Protein AF-A0A537H5M0-F1 (afdb_monomer_lite)

Radius of gyration: 16.13 Å; chains: 1; bounding box: 27×34×44 Å

Secondary structure (DSSP, 8-state):
-B-SS-B-HHHHHHHHHHHTT--PPTT-----EEEES-BPTT-HHHHHHTT-EEEE--HHHHHHHHHHHHTTS-TTTHHHHS--

Structure (mmCIF, N/CA/C/O backbone):
data_AF-A0A537H5M0-F1
#
_entry.id   AF-A0A537H5M0-F1
#
loop_
_atom_site.group_PDB
_atom_site.id
_atom_site.type_symbol
_atom_site.label_atom_id
_atom_site.label_alt_id
_atom_site.label_comp_id
_atom_site.label_asym_id
_atom_site.label_entity_id
_atom_site.label_seq_id
_atom_site.pdbx_PDB_ins_code
_atom_site.Cartn_x
_atom_site.Cartn_y
_atom_site.Cartn_z
_atom_site.occupancy
_atom_site.B_iso_or_equiv
_atom_site.auth_seq_id
_atom_site.auth_comp_id
_atom_site.auth_asym_id
_atom_site.auth_atom_id
_atom_site.pdbx_PDB_model_num
ATOM 1 N N . GLU A 1 1 ? -4.439 -3.219 -1.577 1.00 96.75 1 GLU A N 1
ATOM 2 C CA . GLU A 1 1 ? -4.227 -2.126 -2.553 1.00 96.75 1 GLU A CA 1
ATOM 3 C C . GLU A 1 1 ? -3.073 -2.488 -3.475 1.00 96.75 1 GLU A C 1
ATOM 5 O O . GLU A 1 1 ? -2.046 -2.915 -2.962 1.00 96.75 1 GLU A O 1
ATOM 10 N N . ILE A 1 2 ? -3.227 -2.362 -4.795 1.00 97.69 2 ILE A N 1
ATOM 11 C CA . ILE A 1 2 ? -2.193 -2.741 -5.776 1.00 97.69 2 ILE A CA 1
ATOM 12 C C . ILE A 1 2 ? -1.790 -1.507 -6.591 1.00 97.69 2 ILE A C 1
ATOM 14 O O . ILE A 1 2 ? -2.660 -0.803 -7.100 1.00 97.69 2 ILE A O 1
ATOM 18 N N . LYS A 1 3 ? -0.485 -1.253 -6.745 1.00 97.69 3 LYS A N 1
ATOM 19 C CA . LYS A 1 3 ? 0.072 -0.186 -7.595 1.00 97.69 3 LYS A CA 1
ATOM 20 C C . LYS A 1 3 ? 1.162 -0.743 -8.516 1.00 97.69 3 LYS A C 1
ATOM 22 O O . LYS A 1 3 ? 1.955 -1.579 -8.098 1.00 97.69 3 LYS A O 1
ATOM 27 N N . LYS A 1 4 ? 1.209 -0.260 -9.764 1.00 96.69 4 LYS A N 1
ATOM 28 C CA . LYS A 1 4 ? 2.268 -0.608 -10.735 1.00 96.69 4 LYS A CA 1
ATOM 29 C C . LYS A 1 4 ? 3.581 0.154 -10.500 1.00 96.69 4 LYS A C 1
ATOM 31 O O . LYS A 1 4 ? 4.634 -0.328 -10.893 1.00 96.69 4 LYS A O 1
ATOM 36 N N . ASP A 1 5 ? 3.490 1.308 -9.842 1.00 97.31 5 ASP A N 1
ATOM 37 C CA . ASP A 1 5 ? 4.579 2.232 -9.505 1.00 97.31 5 ASP A CA 1
ATOM 38 C C . ASP A 1 5 ? 4.805 2.251 -7.978 1.00 97.31 5 ASP A C 1
ATOM 40 O O . ASP A 1 5 ? 3.972 1.701 -7.243 1.00 97.31 5 ASP A O 1
ATOM 44 N N . PRO A 1 6 ? 5.884 2.878 -7.460 1.00 98.38 6 PRO A N 1
ATOM 45 C CA . PRO A 1 6 ? 6.098 3.008 -6.021 1.00 98.38 6 PRO A CA 1
ATOM 46 C C . PRO A 1 6 ? 4.865 3.559 -5.287 1.00 98.38 6 PRO A C 1
ATOM 48 O O . PRO A 1 6 ? 4.299 4.588 -5.664 1.00 98.38 6 PRO A O 1
ATOM 51 N N . ALA A 1 7 ? 4.439 2.885 -4.219 1.00 98.44 7 ALA A N 1
ATOM 52 C CA . ALA A 1 7 ? 3.231 3.256 -3.493 1.00 98.44 7 ALA A CA 1
ATOM 53 C C . ALA A 1 7 ? 3.474 4.459 -2.567 1.00 98.44 7 ALA A C 1
ATOM 55 O O . ALA A 1 7 ? 4.293 4.412 -1.647 1.00 98.44 7 ALA A O 1
ATOM 56 N N . GLY A 1 8 ? 2.732 5.540 -2.817 1.00 98.12 8 GLY A N 1
ATOM 57 C CA . GLY 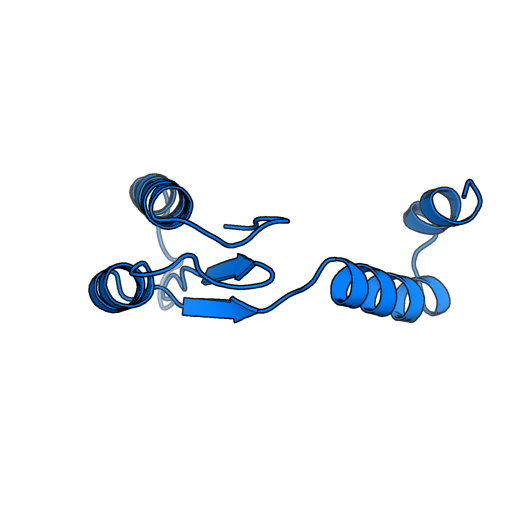A 1 8 ? 2.727 6.763 -2.014 1.00 98.12 8 GLY A CA 1
ATOM 58 C C . GLY A 1 8 ? 1.730 6.746 -0.849 1.00 98.12 8 GLY A C 1
ATOM 59 O O . GLY A 1 8 ? 0.941 5.815 -0.684 1.00 98.12 8 GLY A O 1
ATOM 60 N N . ALA A 1 9 ? 1.686 7.844 -0.088 1.00 96.56 9 ALA A N 1
ATOM 61 C CA . ALA A 1 9 ? 0.702 8.051 0.983 1.00 96.56 9 ALA A CA 1
ATOM 62 C C . ALA A 1 9 ? -0.759 7.971 0.490 1.00 96.56 9 ALA A C 1
ATOM 64 O O . ALA A 1 9 ? -1.651 7.585 1.244 1.00 96.56 9 ALA A O 1
ATOM 65 N N . SER A 1 10 ? -1.009 8.274 -0.789 1.00 96.94 10 SER A N 1
ATOM 66 C CA . SER A 1 10 ? -2.323 8.107 -1.419 1.00 96.94 10 SER A CA 1
ATOM 67 C C . SER A 1 10 ? -2.794 6.650 -1.422 1.00 96.94 10 SER A C 1
ATOM 69 O O . SER A 1 10 ? -3.971 6.408 -1.176 1.00 96.94 10 SER A O 1
ATOM 71 N N . ALA A 1 11 ? -1.894 5.679 -1.619 1.00 98.19 11 ALA A N 1
ATOM 72 C CA . ALA A 1 11 ? -2.227 4.254 -1.565 1.00 98.19 11 ALA A CA 1
ATOM 73 C C . ALA A 1 11 ? -2.605 3.816 -0.141 1.00 98.19 11 ALA A C 1
ATOM 75 O O . ALA A 1 11 ? -3.553 3.056 0.041 1.00 98.19 11 ALA A O 1
ATOM 76 N N . VAL A 1 12 ? -1.912 4.349 0.873 1.00 97.75 12 VAL A N 1
ATOM 77 C CA . VAL A 1 12 ? -2.261 4.124 2.284 1.00 97.75 12 VAL A CA 1
ATOM 78 C C . VAL A 1 12 ? -3.642 4.704 2.589 1.00 97.75 12 VAL A C 1
ATOM 80 O O . VAL A 1 12 ? -4.490 4.006 3.137 1.00 97.75 12 VAL A O 1
ATOM 83 N N . LYS A 1 13 ? -3.910 5.950 2.177 1.00 97.44 13 LYS A N 1
ATOM 84 C CA . LYS A 1 13 ? -5.223 6.589 2.357 1.00 97.44 13 LYS A CA 1
ATOM 85 C C . LYS A 1 13 ? -6.341 5.798 1.672 1.00 97.44 13 LYS A C 1
ATOM 87 O O . LYS A 1 13 ? -7.397 5.611 2.263 1.00 97.44 13 LYS A O 1
ATOM 92 N N . GLN A 1 14 ? -6.101 5.325 0.452 1.00 97.81 14 GLN A N 1
ATOM 93 C CA . GLN A 1 14 ? -7.064 4.538 -0.313 1.00 97.81 14 GLN A CA 1
ATOM 94 C C . GLN A 1 14 ? -7.398 3.216 0.390 1.00 97.81 14 GLN A C 1
ATOM 96 O O . GLN A 1 14 ? -8.570 2.907 0.582 1.00 97.81 14 GLN A O 1
ATOM 101 N N . LEU A 1 15 ? -6.383 2.479 0.856 1.00 97.88 15 LEU A N 1
ATOM 102 C CA . LEU A 1 15 ? -6.601 1.244 1.609 1.00 97.88 15 LEU A CA 1
ATOM 103 C C . LEU A 1 15 ? -7.334 1.501 2.933 1.00 97.88 15 LEU A C 1
ATOM 105 O O . LEU A 1 15 ? -8.241 0.752 3.281 1.00 97.88 15 LEU A O 1
ATOM 109 N N . ALA A 1 16 ? -6.986 2.577 3.642 1.00 97.00 16 ALA A N 1
ATOM 110 C CA . ALA A 1 16 ? -7.666 2.970 4.872 1.00 97.00 16 ALA A CA 1
ATOM 111 C C . ALA A 1 16 ? -9.143 3.317 4.645 1.00 97.00 16 ALA A C 1
ATOM 113 O O . ALA A 1 16 ? -9.974 2.979 5.482 1.00 97.00 16 ALA A O 1
ATOM 114 N N . GLU A 1 17 ? -9.480 3.955 3.521 1.00 97.69 17 GLU A N 1
ATOM 115 C CA . GLU A 1 17 ? -10.869 4.248 3.166 1.00 97.69 17 GLU A CA 1
ATOM 116 C C . GLU A 1 17 ? -11.662 2.962 2.928 1.00 97.69 17 GLU A C 1
ATOM 118 O O . GLU A 1 17 ? -12.752 2.815 3.468 1.00 97.69 17 GLU A O 1
ATOM 123 N N . TYR A 1 18 ? -11.095 1.992 2.206 1.00 96.25 18 TYR A N 1
ATOM 124 C CA . TYR A 1 18 ? -11.762 0.708 1.975 1.00 96.25 18 TYR A CA 1
ATOM 125 C C . TYR A 1 18 ? -12.050 -0.053 3.266 1.00 96.25 18 TYR A C 1
ATOM 127 O O . TYR A 1 18 ? -13.134 -0.609 3.413 1.00 96.25 18 TYR A O 1
ATOM 135 N N . LEU A 1 19 ? -11.126 -0.035 4.229 1.00 95.81 19 LEU A N 1
ATOM 136 C CA . LEU A 1 19 ? -11.320 -0.717 5.510 1.00 95.81 19 LEU A CA 1
ATOM 137 C C . LEU A 1 19 ? -12.499 -0.171 6.326 1.00 95.81 19 LEU A C 1
ATOM 139 O O . LEU A 1 19 ? -13.018 -0.903 7.159 1.00 95.81 19 LEU A O 1
ATOM 143 N N . LYS A 1 20 ? -12.953 1.068 6.089 1.00 95.81 20 LYS A N 1
ATOM 144 C CA . LYS A 1 20 ? -14.132 1.626 6.777 1.00 95.81 20 LYS A CA 1
ATOM 145 C C . LYS A 1 20 ? -15.434 0.914 6.411 1.00 95.81 20 LYS A C 1
ATOM 147 O O . LYS A 1 20 ? -16.388 0.985 7.174 1.00 95.81 20 LYS A O 1
ATOM 152 N N . TYR A 1 21 ? -15.468 0.261 5.251 1.00 96.38 21 TYR A N 1
ATOM 153 C CA . TYR A 1 21 ? -16.654 -0.406 4.709 1.00 96.38 21 TYR A CA 1
ATOM 154 C C . TYR A 1 21 ? -16.510 -1.932 4.694 1.00 96.38 21 TYR A C 1
ATOM 156 O O . TYR A 1 21 ? -17.323 -2.619 4.081 1.00 96.38 21 TYR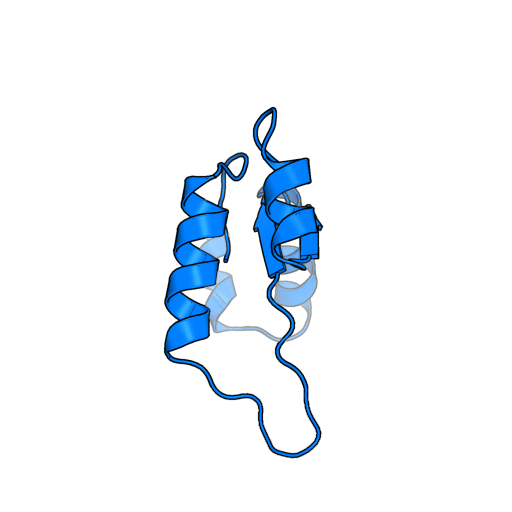 A O 1
ATOM 164 N N . LEU A 1 22 ? -15.459 -2.471 5.322 1.00 94.00 22 LEU A N 1
ATOM 165 C CA . LEU A 1 22 ? -15.185 -3.903 5.366 1.00 94.00 22 LEU A CA 1
ATOM 166 C C . LEU A 1 22 ? -15.255 -4.408 6.802 1.00 94.00 22 LEU A C 1
ATOM 168 O O . LEU A 1 22 ? -14.599 -3.876 7.694 1.00 94.00 22 LEU A O 1
ATOM 172 N N . GLU A 1 23 ? -15.977 -5.504 6.996 1.00 92.56 23 GLU A N 1
ATOM 173 C CA . GLU A 1 23 ? -16.003 -6.233 8.259 1.00 92.56 23 GLU A CA 1
ATOM 174 C C . GLU A 1 23 ? -15.254 -7.557 8.115 1.00 92.56 23 GLU A C 1
ATOM 176 O O . GLU A 1 23 ? -15.325 -8.241 7.089 1.00 92.56 23 GLU A O 1
ATOM 181 N N . ALA A 1 24 ? -14.493 -7.920 9.147 1.00 92.38 24 ALA A N 1
ATOM 182 C CA . ALA A 1 24 ? -13.859 -9.226 9.186 1.00 92.38 24 ALA A CA 1
ATOM 183 C C . ALA A 1 24 ? -14.926 -10.308 9.429 1.00 92.38 24 ALA A C 1
ATOM 185 O O . ALA A 1 24 ? -15.779 -10.126 10.300 1.00 92.38 24 ALA A O 1
ATOM 186 N N . PRO A 1 25 ? -14.849 -11.468 8.755 1.00 93.19 25 PRO A N 1
ATOM 187 C CA . PRO A 1 25 ? -15.652 -12.625 9.133 1.00 93.19 25 PRO A CA 1
ATOM 188 C C . PRO A 1 25 ? -15.423 -13.016 10.601 1.00 93.19 25 PRO A C 1
ATOM 190 O O . PRO A 1 25 ? -14.328 -12.816 11.138 1.00 93.19 25 PRO A O 1
ATOM 193 N N . LEU A 1 26 ? -16.428 -13.629 11.235 1.00 93.62 26 LEU A N 1
ATOM 194 C CA . LEU A 1 26 ? -16.348 -14.048 12.637 1.00 93.62 26 LEU A CA 1
ATOM 195 C C . LEU A 1 26 ? -15.100 -14.912 12.892 1.00 93.62 26 LEU A C 1
ATOM 197 O O . LEU A 1 26 ? -14.827 -15.880 12.181 1.00 93.62 26 LEU A O 1
ATOM 201 N N . GLY A 1 27 ? -14.324 -14.541 13.912 1.00 93.69 27 GLY A N 1
ATOM 202 C CA . GLY A 1 27 ? -13.085 -15.237 14.273 1.00 93.69 27 GLY A CA 1
ATOM 203 C C . GLY A 1 27 ? -11.906 -14.996 13.319 1.00 93.69 27 GLY A C 1
ATOM 204 O O . GLY A 1 27 ? -10.875 -15.659 13.447 1.00 93.69 27 GLY A O 1
ATOM 205 N N . LYS A 1 28 ? -12.018 -14.063 12.365 1.00 94.44 28 LYS A N 1
ATOM 206 C CA . LYS A 1 28 ? -10.931 -13.651 11.465 1.00 94.44 28 LYS A CA 1
ATOM 207 C C . LYS A 1 28 ? -10.566 -12.183 11.690 1.00 94.44 28 LYS A C 1
ATOM 209 O O . LYS A 1 28 ? -11.309 -11.417 12.292 1.00 94.44 28 L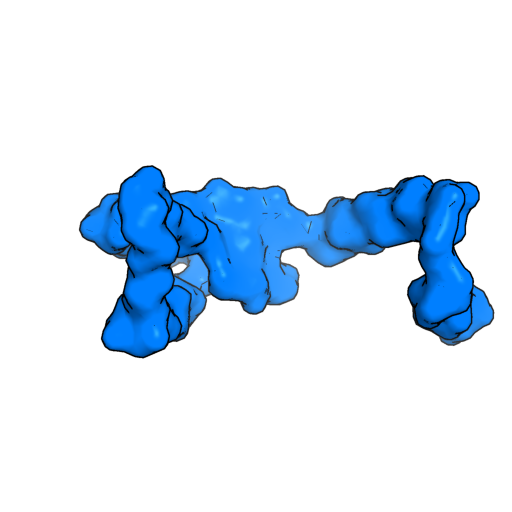YS A O 1
ATOM 214 N N . LYS A 1 29 ? -9.384 -11.794 11.208 1.00 92.81 29 LYS A N 1
ATOM 215 C CA . LYS A 1 29 ? -8.904 -10.406 11.194 1.00 92.81 29 LYS A CA 1
ATOM 216 C C . LYS A 1 29 ? -8.665 -9.982 9.752 1.00 92.81 29 LYS A C 1
ATOM 218 O O . LYS A 1 29 ? -8.153 -10.777 8.962 1.00 92.81 29 LYS A O 1
ATOM 223 N N . LEU A 1 30 ? -8.999 -8.737 9.423 1.00 94.56 30 LEU A N 1
ATOM 224 C CA . LEU A 1 30 ? -8.583 -8.144 8.156 1.00 94.56 30 LEU A CA 1
ATOM 225 C C . LEU A 1 30 ? -7.067 -7.930 8.169 1.00 94.56 30 LEU A C 1
ATOM 227 O O . LEU A 1 30 ? -6.504 -7.476 9.165 1.00 94.56 30 LEU A O 1
ATOM 231 N N . ARG A 1 31 ? -6.417 -8.263 7.052 1.00 95.31 31 ARG A N 1
ATOM 232 C CA . ARG A 1 31 ? -4.988 -8.032 6.817 1.00 95.31 31 ARG A CA 1
ATOM 233 C C . ARG A 1 31 ? -4.832 -7.066 5.648 1.00 95.31 31 ARG A C 1
ATOM 235 O O . ARG A 1 31 ? -4.855 -7.500 4.496 1.00 95.31 31 ARG A O 1
ATOM 242 N N . PRO A 1 32 ? -4.759 -5.756 5.909 1.00 97.12 32 PRO A N 1
ATOM 243 C CA . PRO A 1 32 ? -4.562 -4.776 4.853 1.00 97.12 32 PRO A CA 1
ATOM 244 C C . PRO A 1 32 ? -3.140 -4.864 4.298 1.00 97.12 32 PRO A C 1
ATOM 246 O O . PRO A 1 32 ? -2.175 -4.661 5.027 1.00 97.12 32 PRO A O 1
ATOM 249 N N . ILE A 1 33 ? -3.018 -5.144 2.998 1.00 98.19 33 ILE A N 1
ATOM 250 C CA . ILE A 1 33 ? -1.729 -5.258 2.304 1.00 98.19 33 ILE A CA 1
ATOM 251 C C . ILE A 1 33 ? -1.659 -4.244 1.157 1.00 98.19 33 ILE A C 1
ATOM 253 O O . ILE A 1 33 ? -2.571 -4.160 0.322 1.00 98.19 33 ILE A O 1
ATOM 257 N N . ILE A 1 34 ? -0.556 -3.500 1.090 1.00 98.44 34 ILE A N 1
ATOM 258 C CA . ILE A 1 34 ? -0.142 -2.737 -0.090 1.00 98.44 34 ILE A CA 1
ATOM 259 C C . ILE A 1 34 ? 0.830 -3.586 -0.909 1.00 98.44 34 ILE A C 1
ATOM 261 O O . ILE A 1 34 ? 1.835 -4.071 -0.391 1.00 98.44 34 ILE A O 1
ATOM 265 N N . VAL A 1 35 ? 0.535 -3.740 -2.196 1.00 98.44 35 VAL A N 1
ATOM 266 C CA . VAL A 1 35 ? 1.347 -4.477 -3.165 1.00 98.44 35 VAL A CA 1
ATOM 267 C C . VAL A 1 35 ? 1.839 -3.503 -4.231 1.00 98.44 35 V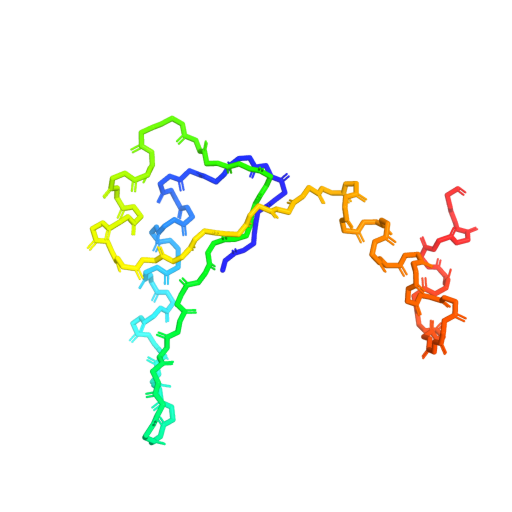AL A C 1
ATOM 269 O O . VAL A 1 35 ? 1.031 -2.908 -4.942 1.00 98.44 35 VAL A O 1
ATOM 272 N N . ALA A 1 36 ? 3.151 -3.313 -4.324 1.00 98.38 36 ALA A N 1
ATOM 273 C CA . ALA A 1 36 ? 3.782 -2.409 -5.290 1.00 98.38 36 ALA A CA 1
ATOM 274 C C . ALA A 1 36 ? 5.261 -2.779 -5.488 1.00 98.38 36 ALA A C 1
ATOM 276 O O . ALA A 1 36 ? 5.801 -3.501 -4.650 1.00 98.38 36 ALA A O 1
ATOM 277 N N . PRO A 1 37 ? 5.966 -2.278 -6.519 1.00 98.31 37 PRO A N 1
ATOM 278 C CA . PRO A 1 37 ? 7.403 -2.527 -6.665 1.00 98.31 37 PRO A CA 1
ATOM 279 C C . PRO A 1 37 ? 8.229 -2.026 -5.471 1.00 98.31 37 PRO A C 1
ATOM 281 O O . PRO A 1 37 ? 9.199 -2.665 -5.073 1.00 98.31 37 PRO A O 1
ATOM 284 N N . SER A 1 38 ? 7.834 -0.893 -4.887 1.00 98.38 38 SER A N 1
ATOM 285 C CA . SER A 1 38 ? 8.467 -0.279 -3.715 1.00 98.38 38 SER A CA 1
ATOM 286 C C . SER A 1 38 ? 7.506 0.696 -3.018 1.00 98.38 38 SER A C 1
ATOM 288 O O . SER A 1 38 ? 6.380 0.912 -3.475 1.00 98.38 38 SER A O 1
ATOM 290 N N . LEU A 1 39 ? 7.941 1.286 -1.902 1.00 98.31 39 LEU A N 1
ATOM 291 C CA . LEU A 1 39 ? 7.258 2.397 -1.234 1.00 98.31 39 LEU A CA 1
ATOM 292 C C . LEU A 1 39 ? 7.925 3.724 -1.612 1.00 98.31 39 LEU A C 1
ATOM 294 O O . LEU A 1 39 ? 9.149 3.794 -1.734 1.00 98.31 39 LEU A O 1
ATOM 298 N N . ALA A 1 40 ? 7.140 4.793 -1.751 1.00 98.19 40 ALA A N 1
ATOM 299 C CA . ALA A 1 40 ? 7.696 6.135 -1.895 1.00 98.19 40 ALA A CA 1
ATOM 300 C C . ALA A 1 40 ? 8.407 6.578 -0.600 1.00 98.19 40 ALA A C 1
ATOM 302 O O . ALA A 1 40 ? 8.107 6.108 0.504 1.00 98.19 40 ALA A O 1
ATOM 303 N N . LYS A 1 41 ? 9.354 7.514 -0.728 1.00 97.06 41 LYS A N 1
ATOM 304 C CA . LYS A 1 41 ? 10.135 8.024 0.407 1.00 97.06 41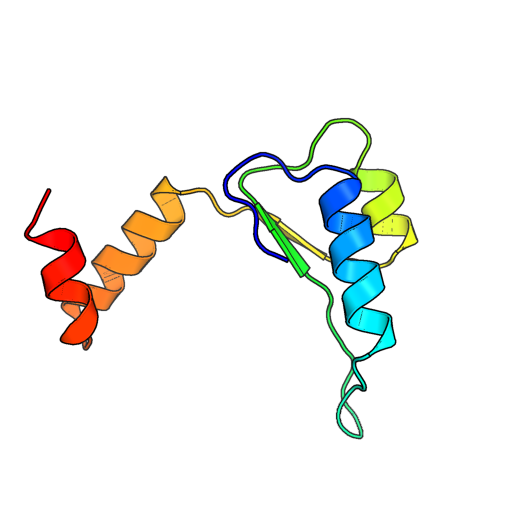 LYS A CA 1
ATOM 305 C C . LYS A 1 41 ? 9.208 8.568 1.502 1.00 97.06 41 LYS A C 1
ATOM 307 O O . LYS A 1 41 ? 8.309 9.354 1.226 1.00 97.06 41 LYS A O 1
ATOM 312 N N . GLY A 1 42 ? 9.446 8.153 2.747 1.00 95.94 42 GLY A N 1
ATOM 313 C CA . GLY A 1 42 ? 8.688 8.622 3.913 1.00 95.94 42 GLY A CA 1
ATOM 314 C C . GLY A 1 42 ? 7.320 7.961 4.126 1.00 95.94 42 GLY A C 1
ATOM 315 O O . GLY A 1 42 ? 6.621 8.344 5.056 1.00 95.94 42 GLY A O 1
ATOM 316 N N . VAL A 1 43 ? 6.930 6.965 3.320 1.00 97.69 43 VAL A N 1
ATOM 317 C CA . VAL A 1 43 ? 5.638 6.266 3.487 1.00 97.69 43 VAL A CA 1
ATOM 318 C C . VAL A 1 43 ? 5.682 5.190 4.577 1.00 97.69 43 VAL A C 1
ATOM 320 O O . VAL A 1 43 ? 4.668 4.962 5.234 1.00 97.69 43 VAL A O 1
ATOM 323 N N . MET A 1 44 ? 6.844 4.567 4.810 1.00 96.44 44 MET A N 1
ATOM 324 C CA . MET A 1 44 ? 7.002 3.465 5.774 1.00 96.44 44 MET A CA 1
ATOM 325 C C . MET A 1 44 ? 6.451 3.787 7.180 1.00 96.44 44 MET A C 1
ATOM 327 O O . MET A 1 44 ? 5.642 3.002 7.666 1.00 96.44 44 MET A O 1
ATOM 331 N N . PRO A 1 45 ? 6.739 4.953 7.799 1.00 97.00 45 PRO A N 1
ATOM 332 C CA . PRO A 1 45 ? 6.210 5.261 9.132 1.00 97.00 45 PRO A CA 1
ATOM 333 C C . PRO A 1 45 ? 4.678 5.353 9.177 1.00 97.00 45 PRO A C 1
ATOM 335 O O . PRO A 1 45 ? 4.052 5.004 10.175 1.00 97.00 45 PRO A O 1
ATOM 338 N N . VAL A 1 46 ? 4.048 5.823 8.093 1.00 96.00 46 VAL A N 1
ATOM 339 C CA . VAL A 1 46 ? 2.581 5.901 8.000 1.00 96.00 46 VAL A CA 1
ATOM 340 C C . VAL A 1 46 ? 1.990 4.501 7.848 1.00 96.00 46 VAL A C 1
ATOM 342 O O . VAL A 1 46 ? 0.987 4.187 8.480 1.00 96.00 46 VAL A O 1
ATOM 345 N N . LEU A 1 47 ? 2.625 3.655 7.038 1.00 96.19 47 LEU A N 1
ATOM 346 C CA . LEU A 1 47 ? 2.233 2.263 6.833 1.00 96.19 47 LEU A CA 1
ATOM 347 C C . LEU A 1 47 ? 2.290 1.465 8.148 1.00 96.19 47 LEU A C 1
ATOM 349 O O . LEU A 1 47 ? 1.318 0.798 8.498 1.00 96.19 47 LEU A O 1
ATOM 353 N N . GLU A 1 48 ? 3.373 1.627 8.914 1.00 95.38 48 GLU A N 1
ATOM 354 C CA . GLU A 1 48 ? 3.557 1.023 10.241 1.00 95.38 48 GLU A CA 1
ATOM 355 C C . GLU A 1 48 ? 2.528 1.528 11.255 1.00 95.38 48 GLU A C 1
ATOM 357 O O . GLU A 1 48 ? 1.878 0.725 11.922 1.00 95.38 48 GLU A O 1
ATOM 362 N N . LYS A 1 49 ? 2.310 2.850 11.329 1.00 96.56 49 LYS A N 1
ATOM 363 C CA . LYS A 1 49 ? 1.303 3.450 12.220 1.00 96.56 49 LYS A CA 1
ATOM 364 C C . LYS A 1 49 ? -0.104 2.906 11.957 1.00 96.56 49 LYS A C 1
ATOM 366 O O . LYS A 1 49 ? -0.887 2.756 12.891 1.00 96.56 49 LYS A O 1
ATOM 371 N N . MET A 1 50 ? -0.430 2.637 10.695 1.00 95.56 50 MET A N 1
ATOM 372 C CA . MET A 1 50 ? -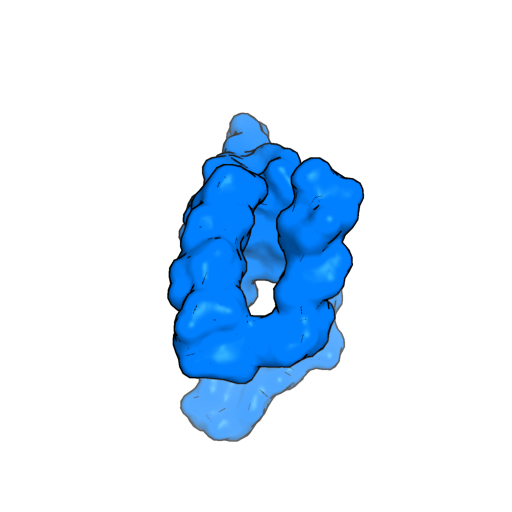1.727 2.091 10.292 1.00 95.56 50 MET A CA 1
ATOM 373 C C . MET A 1 50 ? -1.826 0.568 10.474 1.00 95.56 50 MET A C 1
ATOM 375 O O . MET A 1 50 ? -2.910 0.014 10.302 1.00 95.56 50 MET A O 1
ATOM 379 N N . GLY A 1 51 ? -0.726 -0.118 10.804 1.00 95.88 51 GLY A N 1
ATOM 380 C CA . GLY A 1 51 ? -0.683 -1.578 10.901 1.00 95.88 51 GLY A CA 1
ATOM 381 C C . GLY A 1 51 ? -0.889 -2.276 9.555 1.00 95.88 51 GLY A C 1
ATOM 382 O O . GLY A 1 51 ? -1.438 -3.376 9.508 1.00 95.88 51 GLY A O 1
ATOM 383 N N . PHE A 1 52 ? -0.514 -1.622 8.453 1.00 97.69 52 PHE A N 1
ATOM 384 C CA . PHE A 1 52 ? -0.647 -2.184 7.111 1.00 97.69 52 PHE A CA 1
ATOM 385 C C . PHE A 1 52 ? 0.598 -2.988 6.754 1.00 97.69 52 PHE A C 1
ATOM 387 O O . PHE A 1 52 ? 1.715 -2.632 7.113 1.00 97.69 52 PHE A O 1
ATOM 394 N N . GLU A 1 53 ? 0.413 -4.070 6.010 1.00 98.12 53 GLU A N 1
ATOM 395 C CA . GLU A 1 53 ? 1.513 -4.861 5.480 1.00 98.12 53 GLU A CA 1
ATOM 396 C C . GLU A 1 53 ? 1.956 -4.316 4.120 1.00 98.12 53 GLU A C 1
ATOM 398 O O . GLU A 1 53 ? 1.156 -3.796 3.336 1.00 98.12 53 GLU A O 1
ATOM 403 N N . PHE A 1 54 ? 3.235 -4.495 3.802 1.00 98.31 54 PHE A N 1
ATOM 404 C CA . PHE A 1 54 ? 3.777 -4.213 2.480 1.00 98.31 54 PHE A CA 1
ATOM 405 C C . PHE A 1 54 ? 4.335 -5.489 1.853 1.00 98.31 54 PHE A C 1
ATOM 407 O O . PHE A 1 54 ? 5.123 -6.207 2.471 1.00 98.31 54 PHE A O 1
ATOM 414 N N . LYS A 1 55 ? 3.952 -5.758 0.601 1.00 98.12 55 LYS A N 1
ATOM 415 C CA . LYS A 1 55 ? 4.497 -6.856 -0.197 1.00 98.12 55 LYS A CA 1
ATOM 416 C C . LYS A 1 55 ? 5.086 -6.311 -1.502 1.00 98.12 55 LYS A C 1
ATOM 418 O O . LYS A 1 55 ? 4.324 -5.841 -2.348 1.00 98.12 55 LYS A O 1
ATOM 423 N N . PRO A 1 56 ? 6.410 -6.408 -1.713 1.00 97.75 56 PRO A N 1
ATOM 424 C CA . PRO A 1 56 ? 7.003 -5.991 -2.971 1.00 97.75 56 PRO A CA 1
ATOM 425 C C . PRO A 1 56 ? 6.590 -6.937 -4.106 1.00 97.75 56 PRO A C 1
ATOM 427 O O . PRO A 1 56 ? 6.715 -8.159 -3.981 1.00 97.75 56 PRO A O 1
ATOM 430 N N . LEU A 1 57 ? 6.115 -6.372 -5.213 1.00 97.94 57 LEU A N 1
ATOM 431 C CA . LEU A 1 57 ? 5.813 -7.092 -6.450 1.00 97.94 57 LEU A CA 1
ATOM 432 C C . LEU A 1 57 ? 6.067 -6.173 -7.648 1.00 97.94 57 LEU A C 1
ATOM 434 O O . LEU A 1 57 ? 5.411 -5.145 -7.801 1.00 97.94 57 LEU A O 1
ATOM 438 N N . THR A 1 58 ? 7.029 -6.539 -8.493 1.00 97.12 58 THR A N 1
ATOM 439 C CA . THR A 1 58 ? 7.330 -5.812 -9.733 1.00 97.12 58 THR A CA 1
ATOM 440 C C . THR A 1 58 ? 6.460 -6.318 -10.882 1.00 97.12 58 THR A C 1
ATOM 442 O O . THR A 1 58 ? 6.014 -7.465 -10.863 1.00 97.12 58 THR A O 1
ATOM 445 N N . LEU A 1 59 ? 6.265 -5.502 -11.923 1.00 94.44 59 LEU A N 1
ATOM 446 C CA . LEU A 1 59 ? 5.565 -5.939 -13.140 1.00 94.44 59 LEU A CA 1
ATOM 447 C C . LEU A 1 59 ? 6.251 -7.141 -13.801 1.00 94.44 59 LEU A C 1
ATOM 449 O O . LEU A 1 59 ? 5.573 -8.087 -14.191 1.00 94.44 59 LEU A O 1
ATOM 453 N N . GLN A 1 60 ? 7.589 -7.152 -13.843 1.00 94.50 60 GLN A N 1
ATOM 454 C CA . GLN A 1 60 ? 8.360 -8.302 -14.321 1.00 94.50 60 GLN A CA 1
ATOM 455 C C . GLN A 1 60 ? 8.043 -9.557 -13.507 1.00 94.50 60 GLN A C 1
ATOM 457 O O . GLN A 1 60 ? 7.805 -10.620 -14.073 1.00 94.50 60 GLN A O 1
ATOM 462 N N . LYS A 1 61 ? 7.968 -9.440 -12.175 1.00 94.56 61 LYS A N 1
ATOM 463 C CA . LYS A 1 61 ? 7.654 -10.588 -11.326 1.00 94.56 61 LYS A CA 1
ATOM 464 C C . LYS A 1 61 ? 6.225 -11.083 -11.521 1.00 94.56 61 LYS A C 1
ATOM 466 O O . LYS A 1 61 ? 5.992 -12.293 -11.493 1.00 94.56 61 LYS A O 1
ATOM 471 N N . SER A 1 62 ? 5.282 -10.168 -11.728 1.00 92.12 62 SER A N 1
ATOM 472 C CA . SER A 1 62 ? 3.907 -10.506 -12.092 1.00 92.12 62 SER A CA 1
ATOM 473 C C . SER A 1 62 ? 3.871 -11.275 -13.413 1.00 92.12 62 SER A C 1
ATOM 475 O O . SER A 1 62 ? 3.262 -12.341 -13.465 1.00 92.12 62 SER A O 1
ATOM 477 N N . LEU A 1 63 ? 4.593 -10.799 -14.434 1.00 91.19 63 LEU A N 1
ATOM 478 C CA . LEU A 1 63 ? 4.702 -11.451 -15.740 1.00 91.19 63 LEU A CA 1
ATOM 479 C C . LEU A 1 63 ? 5.311 -12.856 -15.632 1.00 91.19 63 LEU A C 1
ATOM 481 O O . LEU A 1 63 ? 4.705 -13.820 -16.089 1.00 91.19 63 LEU A O 1
ATOM 485 N N . GLU A 1 64 ? 6.456 -12.997 -14.959 1.00 91.75 64 GLU A N 1
ATOM 486 C CA . GLU A 1 64 ? 7.093 -14.297 -14.704 1.00 91.75 64 GLU A CA 1
ATOM 487 C C . GLU A 1 64 ? 6.147 -15.273 -13.998 1.00 91.75 64 GLU A C 1
ATOM 489 O O . GLU A 1 64 ? 6.111 -16.464 -14.305 1.00 91.75 64 GLU A O 1
ATOM 494 N N . THR A 1 65 ? 5.404 -14.779 -13.005 1.00 89.44 65 THR A N 1
ATOM 495 C CA . THR A 1 65 ? 4.446 -15.596 -12.255 1.00 89.44 65 THR A CA 1
ATOM 496 C C . THR A 1 65 ? 3.333 -16.060 -13.181 1.00 89.44 65 THR A C 1
ATOM 498 O O . THR A 1 65 ? 2.997 -17.241 -13.184 1.00 89.44 65 THR A O 1
ATOM 501 N N . LEU A 1 66 ? 2.810 -15.164 -14.013 1.00 85.56 66 LEU A N 1
ATOM 502 C CA . LEU A 1 66 ? 1.731 -15.467 -14.939 1.00 85.56 66 LEU A CA 1
ATOM 503 C C . LEU A 1 66 ? 2.169 -16.475 -16.016 1.00 85.56 66 LEU A C 1
ATOM 505 O O . LEU A 1 66 ? 1.466 -17.451 -16.249 1.00 85.56 66 LEU A O 1
ATOM 509 N N . GLN A 1 67 ? 3.374 -16.328 -16.574 1.00 85.25 67 GLN A N 1
ATOM 510 C CA . GLN A 1 67 ? 3.963 -17.275 -17.534 1.00 85.25 67 GLN A CA 1
ATOM 511 C C . GLN A 1 67 ? 4.209 -18.672 -16.944 1.00 85.25 67 GLN A C 1
ATOM 513 O O . GLN A 1 67 ? 4.127 -19.676 -17.649 1.00 85.25 67 GLN A O 1
ATOM 518 N N . LYS A 1 68 ? 4.526 -18.765 -15.646 1.00 83.06 68 LYS A N 1
ATOM 519 C CA . LYS A 1 68 ? 4.679 -20.062 -14.967 1.00 83.06 68 LYS A CA 1
ATOM 520 C C . LYS A 1 68 ? 3.348 -20.797 -14.826 1.00 83.06 68 LYS A C 1
ATOM 522 O O . LYS A 1 68 ? 3.329 -22.014 -14.967 1.00 83.06 68 LYS A O 1
ATOM 527 N N . HIS A 1 69 ? 2.261 -20.069 -14.577 1.00 74.50 69 HIS A N 1
ATOM 528 C CA . HIS A 1 69 ? 0.932 -20.649 -14.357 1.00 74.50 69 HIS A CA 1
ATOM 529 C C . HIS A 1 69 ? 0.122 -20.816 -15.653 1.00 74.50 69 HIS A C 1
ATOM 531 O O . HIS A 1 69 ? -0.744 -21.687 -15.721 1.00 74.50 69 HIS A O 1
ATOM 537 N N . SER A 1 70 ? 0.425 -20.054 -16.711 1.00 64.56 70 SER A N 1
ATOM 538 C CA . SER A 1 70 ? -0.184 -20.247 -18.036 1.00 64.56 70 SER A CA 1
ATOM 539 C C . SER A 1 70 ? 0.181 -21.597 -18.660 1.00 64.56 70 SER A C 1
ATOM 541 O O . SER A 1 70 ? -0.583 -22.125 -19.463 1.00 64.56 70 SER A O 1
ATOM 543 N N . ARG A 1 71 ? 1.311 -22.193 -18.252 1.00 57.78 71 ARG A N 1
ATOM 544 C CA . ARG A 1 71 ? 1.730 -23.539 -18.671 1.00 57.78 71 ARG A CA 1
ATOM 545 C C . ARG A 1 71 ? 0.982 -24.671 -17.968 1.00 57.78 71 ARG A C 1
ATOM 547 O O . ARG A 1 71 ? 1.074 -25.794 -18.450 1.00 57.78 71 ARG A O 1
ATOM 554 N N . SER A 1 72 ? 0.299 -24.409 -16.849 1.00 56.84 72 SER A N 1
ATOM 555 C CA . SER A 1 72 ? -0.268 -25.476 -16.020 1.00 56.84 72 SER A CA 1
ATOM 556 C C . SER A 1 72 ? -1.793 -25.596 -16.040 1.00 56.84 72 SER A C 1
ATOM 558 O O . SER A 1 72 ? -2.218 -26.732 -15.900 1.00 56.84 72 SER A O 1
ATOM 560 N N . ASP A 1 73 ? -2.612 -24.534 -16.221 1.00 56.88 73 ASP A N 1
ATOM 561 C CA . ASP A 1 73 ? -4.084 -24.738 -16.360 1.00 56.88 73 ASP A CA 1
ATOM 562 C C . ASP A 1 73 ? -4.991 -23.529 -16.751 1.00 56.88 73 ASP A C 1
ATOM 564 O O . ASP A 1 73 ? -6.128 -23.441 -16.288 1.00 56.88 73 ASP A O 1
ATOM 568 N N . GLN A 1 74 ? -4.565 -22.527 -17.542 1.00 55.59 74 GLN A N 1
ATOM 569 C CA . GLN A 1 74 ? -5.432 -21.343 -17.794 1.00 55.59 74 GLN A CA 1
ATOM 570 C C . GLN A 1 74 ? -5.568 -20.929 -19.268 1.00 55.59 74 GLN A C 1
ATOM 572 O O . GLN A 1 74 ? -4.844 -20.075 -19.778 1.00 55.59 74 GLN A O 1
ATOM 577 N N . SER A 1 75 ? -6.601 -21.478 -19.919 1.00 56.91 75 SER A N 1
ATOM 578 C CA . SER A 1 75 ? -7.091 -21.111 -21.261 1.00 56.91 75 SER A CA 1
ATOM 579 C C . SER A 1 75 ? -7.434 -19.618 -21.488 1.00 56.91 75 SER A C 1
ATOM 581 O O . SER A 1 75 ? -7.267 -19.179 -22.624 1.00 56.91 75 SER A O 1
ATOM 583 N N . PRO A 1 76 ? -7.895 -18.804 -20.508 1.00 60.44 76 PRO A N 1
ATOM 584 C CA . PRO A 1 76 ? -8.299 -17.412 -20.779 1.00 60.44 76 PRO A CA 1
ATOM 585 C C . PRO A 1 76 ? -7.135 -16.425 -20.938 1.00 60.44 76 PRO A C 1
ATOM 587 O O . PRO A 1 76 ? -7.279 -15.392 -21.585 1.00 60.44 76 PRO A O 1
ATOM 590 N N . LEU A 1 77 ? -5.980 -16.718 -20.334 1.00 58.56 77 LEU A N 1
ATOM 591 C CA . LEU A 1 77 ? -4.826 -15.811 -20.328 1.00 58.56 77 LEU A CA 1
ATOM 592 C C . LEU A 1 77 ? -3.868 -16.057 -21.492 1.00 58.56 77 LEU A C 1
ATOM 594 O O . LEU A 1 77 ? -2.988 -15.243 -21.746 1.00 58.56 77 LEU A O 1
ATOM 598 N N . LYS A 1 78 ? -4.035 -17.166 -22.215 1.00 60.09 78 LYS A N 1
ATOM 599 C CA . LYS A 1 78 ? -3.169 -17.530 -23.338 1.00 60.09 78 LYS A CA 1
ATOM 600 C C . LYS A 1 78 ? -3.204 -16.470 -24.451 1.00 60.09 78 LYS A C 1
ATOM 602 O O . LYS A 1 78 ? -2.153 -16.033 -24.903 1.00 60.09 78 LYS A O 1
ATOM 607 N N . GLY A 1 79 ? -4.395 -15.953 -24.770 1.00 62.12 79 GLY A N 1
ATOM 608 C CA . GLY A 1 79 ? -4.581 -14.896 -25.774 1.00 62.12 79 GLY A CA 1
ATOM 609 C C . GLY A 1 79 ? -4.036 -13.517 -25.376 1.00 62.12 79 GLY A C 1
ATOM 610 O O . GLY A 1 79 ? -3.872 -12.661 -26.237 1.00 62.12 79 GLY A O 1
ATOM 611 N N . TRP A 1 80 ? -3.721 -13.291 -24.097 1.00 61.34 80 TRP A N 1
ATOM 612 C CA . TRP A 1 80 ? -3.030 -12.071 -23.663 1.00 61.34 80 TRP A CA 1
ATOM 613 C C . TRP A 1 80 ? -1.526 -12.106 -23.957 1.00 61.34 80 TRP A C 1
ATOM 615 O O . TRP A 1 80 ? -0.909 -11.053 -24.016 1.00 61.34 80 TRP A O 1
ATOM 625 N N . PHE A 1 81 ? -0.939 -13.293 -24.136 1.00 58.31 81 PHE A N 1
ATOM 626 C CA . PHE A 1 81 ? 0.500 -13.470 -24.364 1.00 58.31 81 PHE A CA 1
ATOM 627 C C . PHE A 1 81 ? 0.881 -13.768 -25.812 1.00 58.31 81 PHE A C 1
ATOM 629 O O . PHE A 1 81 ? 2.056 -13.704 -26.147 1.00 58.31 81 PHE A O 1
ATOM 636 N N . GLU A 1 82 ? -0.083 -14.146 -26.650 1.00 59.31 82 GLU A N 1
ATOM 637 C CA . GLU A 1 82 ? 0.143 -14.472 -28.066 1.00 59.31 82 GLU A CA 1
ATOM 638 C C . GLU A 1 82 ? 0.063 -13.230 -28.983 1.00 59.31 82 GLU A C 1
ATOM 640 O O . GLU A 1 82 ? 0.312 -13.352 -30.178 1.00 59.31 82 GLU A O 1
ATOM 645 N N . ASN A 1 83 ? -0.271 -12.050 -28.439 1.00 52.44 83 ASN A N 1
ATOM 646 C CA . ASN A 1 83 ? -0.471 -10.796 -29.185 1.00 52.44 83 ASN A CA 1
ATOM 647 C C . ASN A 1 83 ? 0.641 -9.741 -28.980 1.00 52.44 83 ASN A C 1
ATOM 649 O O . ASN A 1 83 ? 0.474 -8.617 -29.455 1.00 52.44 83 ASN A O 1
ATOM 653 N N . ASP A 1 84 ? 1.738 -10.092 -28.300 1.00 46.28 84 ASP A N 1
ATOM 654 C CA . ASP A 1 84 ? 2.952 -9.262 -28.162 1.00 46.28 84 ASP A CA 1
ATOM 655 C C . ASP A 1 84 ? 4.110 -9.824 -29.006 1.00 46.28 84 ASP A C 1
ATOM 657 O O . ASP A 1 84 ? 4.313 -11.063 -28.986 1.00 46.28 84 ASP A O 1
#

pLDDT: mean 88.71, std 14.96, range [46.28, 98.44]

Foldseek 3Di:
DEDQAAAEVVQVVVLVVVVVVDDAPPPDDDAAEYEYQHHDPPCVVVCVVVNHHYDHDHPVNVVVVVVVCVVPDDPVCPVVPVPD

Sequence (84 aa):
EIKKDPAGASAVKQLAEYLKYLEAPLGKKLRPIIVAPSLAKGVMPVLEKMGFEFKPLTLQKSLETLQKHSRSDQSPLKGWFEND